Protein AF-A0A098S5U4-F1 (afdb_monomer_lite)

pLDDT: mean 87.29, std 9.91, range [50.56, 97.56]

Structure (mmCIF, N/CA/C/O backbone):
data_AF-A0A098S5U4-F1
#
_entry.id   AF-A0A098S5U4-F1
#
loop_
_atom_site.group_PDB
_atom_site.id
_atom_site.type_symbol
_atom_site.label_atom_id
_atom_site.label_alt_id
_atom_site.label_comp_id
_atom_site.label_asym_id
_atom_site.label_entity_id
_atom_site.label_seq_id
_atom_site.pdbx_PDB_ins_code
_atom_site.Cartn_x
_atom_site.Cartn_y
_atom_site.Cartn_z
_atom_site.occupancy
_atom_site.B_iso_or_equiv
_atom_site.auth_seq_id
_atom_site.auth_comp_id
_atom_site.auth_asym_id
_atom_site.auth_atom_id
_atom_site.pdbx_PDB_model_num
ATOM 1 N N . MET A 1 1 ? -24.865 22.137 12.974 1.00 50.56 1 MET A N 1
ATOM 2 C CA . MET A 1 1 ? -23.504 22.135 13.547 1.00 50.56 1 MET A CA 1
ATOM 3 C C . MET A 1 1 ? -22.944 20.738 13.355 1.00 50.56 1 MET A C 1
ATOM 5 O O . MET A 1 1 ? -23.616 19.794 13.748 1.00 50.56 1 MET A O 1
ATOM 9 N N . LEU A 1 2 ? -21.815 20.603 12.657 1.00 65.31 2 LEU A N 1
ATOM 10 C CA . LEU A 1 2 ? -21.087 19.335 12.560 1.00 65.31 2 LEU A CA 1
ATOM 11 C C . LEU A 1 2 ? -20.368 19.104 13.891 1.00 65.31 2 LEU A C 1
ATOM 13 O O . LEU A 1 2 ? -19.759 20.036 14.412 1.00 65.31 2 LEU A O 1
ATOM 17 N N . MET A 1 3 ? -20.485 17.896 14.437 1.00 77.19 3 MET A N 1
ATOM 18 C CA . MET A 1 3 ? -19.779 17.484 15.651 1.00 77.19 3 MET A CA 1
ATOM 19 C C . MET A 1 3 ? -18.269 17.572 15.404 1.00 77.19 3 MET A C 1
ATOM 21 O O . MET A 1 3 ? -17.791 17.163 14.343 1.00 77.19 3 MET A O 1
ATOM 25 N N . SER A 1 4 ? -17.523 18.118 16.358 1.00 88.75 4 SER A N 1
ATOM 26 C CA . SER A 1 4 ? -16.065 18.157 16.285 1.00 88.75 4 SER A CA 1
ATOM 27 C C . SER A 1 4 ? -15.468 16.757 16.459 1.00 88.75 4 SER A C 1
ATOM 29 O O . SER A 1 4 ? -16.077 15.854 17.035 1.00 88.75 4 SER A O 1
ATOM 31 N N . THR A 1 5 ? -14.234 16.570 15.992 1.00 87.19 5 THR A N 1
ATOM 32 C CA . THR A 1 5 ? -13.513 15.294 16.119 1.00 87.19 5 THR A CA 1
ATOM 33 C C . THR A 1 5 ? -13.313 14.873 17.579 1.00 87.19 5 THR A C 1
ATOM 35 O O . THR A 1 5 ? -13.269 13.680 17.868 1.00 87.19 5 THR A O 1
ATOM 38 N N . VAL A 1 6 ? -13.208 15.837 18.502 1.00 88.25 6 VAL A N 1
ATOM 39 C CA . VAL A 1 6 ? -13.076 15.576 19.946 1.00 88.25 6 VAL A CA 1
ATOM 40 C C . VAL A 1 6 ? -14.378 15.000 20.496 1.00 88.25 6 VAL A C 1
ATOM 42 O O . VAL A 1 6 ? -14.377 13.902 21.038 1.00 88.25 6 VAL A O 1
ATOM 45 N N . GLU A 1 7 ? -15.501 15.671 20.239 1.00 88.81 7 GLU A N 1
ATOM 46 C CA . GLU A 1 7 ? -16.827 15.213 20.678 1.00 88.81 7 GLU A CA 1
ATOM 47 C C . GLU A 1 7 ? -17.193 13.842 20.090 1.00 88.81 7 GLU A C 1
ATOM 49 O O . GLU A 1 7 ? -17.870 13.036 20.728 1.00 88.81 7 GLU A O 1
ATOM 54 N N . MET A 1 8 ? -16.735 13.556 18.868 1.00 87.25 8 MET A N 1
ATOM 55 C CA . MET A 1 8 ? -16.932 12.256 18.236 1.00 87.25 8 MET A CA 1
ATOM 56 C C . MET A 1 8 ? -16.147 11.146 18.948 1.00 87.25 8 MET A C 1
ATOM 58 O O . MET A 1 8 ? -16.697 10.068 19.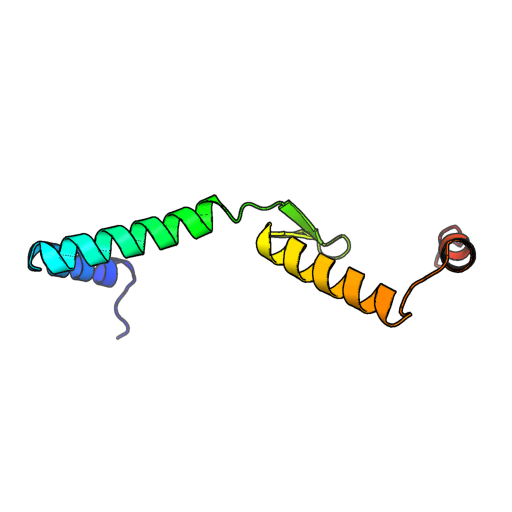163 1.00 87.25 8 MET A O 1
ATOM 62 N N . ARG A 1 9 ? -14.893 11.402 19.346 1.00 88.50 9 ARG A N 1
ATOM 63 C CA . ARG A 1 9 ? -14.079 10.437 20.107 1.00 88.50 9 ARG A CA 1
ATOM 64 C C . ARG A 1 9 ? -14.676 10.156 21.478 1.00 88.50 9 ARG A C 1
ATOM 66 O O . ARG A 1 9 ? -14.823 8.990 21.831 1.00 88.50 9 ARG A O 1
ATOM 73 N N . ASP A 1 10 ? -15.072 11.199 22.200 1.00 91.19 10 ASP A N 1
ATOM 74 C CA . ASP A 1 10 ? -15.667 11.058 23.533 1.00 91.19 10 ASP A CA 1
ATOM 75 C C . ASP A 1 10 ? -16.934 10.197 23.485 1.00 91.19 10 ASP A C 1
ATOM 77 O O . ASP A 1 10 ? -17.125 9.296 24.302 1.00 91.19 10 ASP A O 1
ATOM 81 N N . LYS A 1 11 ? -17.772 10.416 22.467 1.00 89.06 11 LYS A N 1
ATOM 82 C CA . LYS A 1 11 ? -18.991 9.633 22.270 1.00 89.06 11 LYS A CA 1
ATOM 83 C C . LYS A 1 11 ? -18.709 8.174 21.908 1.00 89.06 11 LYS A C 1
ATOM 85 O O . LYS A 1 11 ? -19.404 7.290 22.395 1.00 89.06 11 LYS A O 1
ATOM 90 N N . VAL A 1 12 ? -17.703 7.907 21.074 1.00 88.69 12 VAL A N 1
ATOM 91 C CA . VAL A 1 12 ? -17.296 6.530 20.743 1.00 88.69 12 VAL A CA 1
ATOM 92 C C . VAL A 1 12 ? -16.773 5.802 21.982 1.00 88.69 12 VAL A C 1
ATOM 94 O O . VAL A 1 12 ? -17.145 4.651 22.188 1.00 88.69 12 VAL A O 1
ATOM 97 N N . HIS A 1 13 ? -15.980 6.463 22.831 1.00 89.00 13 HIS A N 1
ATOM 98 C CA . HIS A 1 13 ? -15.515 5.873 24.090 1.00 89.00 13 HIS A CA 1
ATOM 99 C C . HIS A 1 13 ? -16.679 5.483 25.007 1.00 89.00 13 HIS A C 1
ATOM 101 O O . HIS A 1 13 ? -16.726 4.345 25.458 1.00 89.00 13 HIS A O 1
ATOM 107 N N . GLN A 1 14 ? -17.666 6.367 25.184 1.00 91.25 14 GLN A N 1
ATOM 108 C CA . GLN A 1 14 ? -18.868 6.049 25.967 1.00 91.25 14 GLN A CA 1
ATOM 109 C C . GLN A 1 14 ? -19.644 4.859 25.396 1.00 91.25 14 GLN A C 1
ATOM 111 O O . GLN A 1 14 ? -20.078 3.990 26.141 1.00 91.25 14 GLN A O 1
ATOM 116 N N . MET A 1 15 ? -19.800 4.794 24.070 1.00 89.62 15 MET A N 1
ATOM 117 C CA . MET A 1 15 ? -20.483 3.668 23.432 1.00 89.62 15 MET A CA 1
ATOM 118 C C . MET A 1 15 ? -19.743 2.348 23.670 1.00 89.62 15 MET A C 1
ATOM 120 O O . MET A 1 15 ? -20.392 1.332 23.884 1.00 89.62 15 MET A O 1
ATOM 124 N N . ILE A 1 16 ? -18.407 2.354 23.649 1.00 90.62 16 ILE A N 1
ATOM 125 C CA . ILE A 1 16 ? -17.585 1.163 23.906 1.00 90.62 16 ILE A CA 1
ATOM 126 C C . ILE A 1 16 ? -17.735 0.675 25.354 1.00 90.62 16 ILE A C 1
ATOM 128 O O . ILE A 1 16 ? -17.741 -0.531 25.583 1.00 90.62 16 ILE A O 1
ATOM 132 N N . ASP A 1 17 ? -17.906 1.580 26.317 1.00 90.31 17 ASP A N 1
ATOM 133 C CA . ASP A 1 17 ? -18.087 1.207 27.726 1.00 90.31 17 ASP A CA 1
ATOM 134 C C . ASP A 1 17 ? -19.435 0.505 27.994 1.00 90.31 17 ASP A C 1
ATOM 136 O O . ASP A 1 17 ? -19.587 -0.190 28.999 1.00 90.31 17 ASP A O 1
ATOM 140 N N . GLU A 1 18 ? -20.417 0.675 27.102 1.00 92.0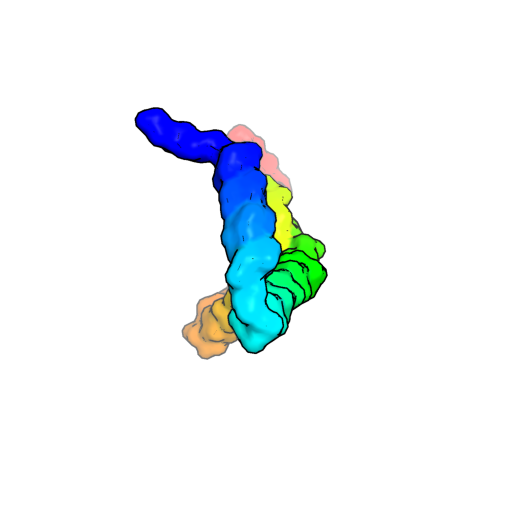0 18 GLU A N 1
ATOM 141 C CA . GLU A 1 18 ? -21.780 0.149 27.253 1.00 92.00 18 GLU A CA 1
ATOM 142 C C . GLU A 1 18 ? -22.056 -1.132 26.440 1.00 92.00 18 GLU A C 1
ATOM 144 O O . GLU A 1 18 ? -23.096 -1.766 26.644 1.00 92.00 18 GLU A O 1
ATOM 149 N N . VAL A 1 19 ? -21.171 -1.531 25.515 1.00 92.06 19 VAL A N 1
ATOM 150 C CA . VAL A 1 19 ? -21.381 -2.744 24.700 1.00 92.06 19 VAL A CA 1
ATOM 151 C C . VAL A 1 19 ? -21.080 -4.028 25.474 1.00 92.06 19 VAL A C 1
ATOM 153 O O . VAL A 1 19 ? -20.276 -4.059 26.401 1.00 92.06 19 VAL A O 1
ATOM 156 N N . ASP A 1 20 ? -21.713 -5.128 25.064 1.00 94.31 20 ASP A N 1
ATOM 157 C CA . ASP A 1 20 ? -21.393 -6.447 25.604 1.00 94.31 20 ASP A CA 1
ATOM 158 C C . ASP A 1 20 ? -20.005 -6.946 25.158 1.00 94.31 20 ASP A C 1
ATOM 160 O O . ASP A 1 20 ? -19.442 -6.502 24.154 1.00 94.31 20 ASP A O 1
ATOM 164 N N . ASN A 1 21 ? -19.471 -7.926 25.893 1.00 92.19 21 ASN A N 1
ATOM 165 C CA . ASN A 1 21 ? -18.138 -8.479 25.641 1.00 92.19 21 ASN A CA 1
ATOM 166 C C . ASN A 1 21 ? -17.978 -9.081 24.236 1.00 92.19 21 ASN A C 1
ATOM 168 O O . ASN A 1 21 ? -16.893 -9.004 23.671 1.00 92.19 21 ASN A O 1
ATOM 172 N N . THR A 1 22 ? -19.036 -9.658 23.656 1.00 93.06 22 THR A N 1
ATOM 173 C CA . THR A 1 22 ? -18.956 -10.290 22.326 1.00 93.06 22 THR A CA 1
ATOM 174 C C . THR A 1 22 ? -18.747 -9.226 21.256 1.00 93.06 22 THR A C 1
ATOM 176 O O . THR A 1 22 ? -17.907 -9.369 20.367 1.00 93.06 22 THR A O 1
ATOM 179 N N . LEU A 1 23 ? -19.495 -8.126 21.349 1.00 89.12 23 LEU A N 1
ATOM 180 C CA . LEU A 1 23 ? -19.333 -6.996 20.445 1.00 89.12 23 LEU A CA 1
ATOM 181 C C . LEU A 1 23 ? -18.004 -6.265 20.688 1.00 89.12 23 LEU A C 1
ATOM 183 O O . LEU A 1 23 ? -17.347 -5.870 19.725 1.00 89.12 23 LEU A O 1
ATOM 187 N N . LEU A 1 24 ? -17.576 -6.133 21.946 1.00 93.12 24 LEU A N 1
ATOM 188 C CA . LEU A 1 24 ? -16.286 -5.537 22.293 1.00 93.12 24 LEU A CA 1
ATOM 189 C C . LEU A 1 24 ? -15.111 -6.310 21.673 1.00 93.12 24 LEU A C 1
ATOM 191 O O . LEU A 1 24 ? -14.226 -5.699 21.075 1.00 93.12 24 LEU A O 1
ATOM 195 N N . GLU A 1 25 ? -15.126 -7.642 21.750 1.00 93.31 25 GLU A N 1
ATOM 196 C CA . GLU A 1 25 ? -14.120 -8.507 21.120 1.00 93.31 25 GLU A CA 1
ATOM 197 C C . GLU A 1 25 ? -14.083 -8.328 19.595 1.00 93.31 25 GLU A C 1
ATOM 199 O O . GLU A 1 25 ? -13.006 -8.223 19.003 1.00 93.31 25 GLU A O 1
ATOM 204 N N . ALA A 1 26 ? -15.249 -8.221 18.950 1.00 91.12 26 ALA A N 1
ATOM 205 C CA . ALA A 1 26 ? -15.331 -7.979 17.511 1.00 91.12 26 ALA A CA 1
ATOM 206 C C . ALA A 1 26 ? -14.769 -6.600 17.117 1.00 91.12 26 ALA A C 1
ATOM 208 O O . ALA A 1 26 ? -14.020 -6.493 16.141 1.00 91.12 26 ALA A O 1
ATOM 209 N N . ILE A 1 27 ? -15.088 -5.551 17.885 1.00 91.12 27 ILE A N 1
ATOM 210 C CA . ILE A 1 27 ? -14.542 -4.200 17.687 1.00 91.12 27 ILE A CA 1
ATOM 211 C C . ILE A 1 27 ? -13.020 -4.217 17.861 1.00 91.12 27 ILE A C 1
ATOM 213 O O . ILE A 1 27 ? -12.310 -3.665 17.021 1.00 91.12 27 ILE A O 1
ATOM 217 N N . HIS A 1 28 ? -12.513 -4.886 18.899 1.00 90.81 28 HIS A N 1
ATOM 218 C CA . HIS A 1 28 ? -11.080 -5.008 19.160 1.00 90.81 28 HIS A CA 1
ATOM 219 C C . HIS A 1 28 ? -10.343 -5.679 17.994 1.00 90.81 28 HIS A C 1
ATOM 221 O O . HIS A 1 28 ? -9.396 -5.108 17.460 1.00 90.81 28 HIS A O 1
ATOM 227 N N . ALA A 1 29 ? -10.820 -6.838 17.529 1.00 90.81 29 ALA A N 1
ATOM 228 C CA . ALA A 1 29 ? -10.214 -7.549 16.402 1.00 90.81 29 ALA A CA 1
ATOM 229 C C . ALA A 1 29 ? -10.237 -6.722 15.101 1.00 90.81 29 ALA A C 1
ATOM 231 O O . ALA A 1 29 ? -9.284 -6.745 14.315 1.00 90.81 29 ALA A O 1
ATOM 232 N N . MET A 1 30 ? -11.315 -5.967 14.870 1.00 88.44 30 MET A N 1
ATOM 233 C CA . MET A 1 30 ? -11.429 -5.078 13.714 1.00 88.44 30 MET A CA 1
ATOM 234 C C . MET A 1 30 ? -10.428 -3.916 13.790 1.00 88.44 30 MET A C 1
ATOM 236 O O . MET A 1 30 ? -9.779 -3.608 12.789 1.00 88.44 30 MET A O 1
ATOM 240 N N . LEU A 1 31 ? -10.277 -3.298 14.966 1.00 87.94 31 LEU A N 1
ATOM 241 C CA . LEU A 1 31 ? -9.320 -2.214 15.196 1.00 87.94 31 LEU A CA 1
ATOM 242 C C . LEU A 1 31 ? -7.872 -2.702 15.099 1.00 87.94 31 LEU A C 1
ATOM 244 O O . LEU A 1 31 ? -7.084 -2.060 14.410 1.00 87.94 31 LEU A O 1
ATOM 248 N N . GLU A 1 32 ? -7.538 -3.856 15.683 1.00 85.00 32 GLU A N 1
ATOM 249 C CA . GLU A 1 32 ? -6.220 -4.481 15.511 1.00 85.00 32 GLU A CA 1
ATOM 250 C C . GLU A 1 32 ? -5.927 -4.747 14.036 1.00 85.00 32 GLU A C 1
ATOM 252 O O . GLU A 1 32 ? -4.859 -4.399 13.548 1.00 85.00 32 GLU A O 1
ATOM 257 N N . THR A 1 33 ? -6.882 -5.313 13.292 1.00 80.94 33 THR A N 1
ATOM 258 C CA . THR A 1 33 ? -6.709 -5.581 11.856 1.00 80.94 33 THR A CA 1
ATOM 259 C C . THR A 1 33 ? -6.467 -4.294 11.069 1.00 80.94 33 THR A C 1
ATOM 261 O O . THR A 1 33 ? -5.632 -4.265 10.165 1.00 80.94 33 THR A O 1
ATOM 264 N N . TYR A 1 34 ? -7.192 -3.224 11.397 1.00 75.88 34 TYR A N 1
ATOM 265 C CA . TYR A 1 34 ? -7.008 -1.916 10.776 1.00 75.88 34 TYR A CA 1
ATOM 266 C C . TYR A 1 34 ? -5.624 -1.329 11.084 1.00 75.88 34 TYR A C 1
ATOM 268 O O . TYR A 1 34 ? -4.953 -0.832 10.182 1.00 75.88 34 TYR A O 1
ATOM 276 N N . GLN A 1 35 ? -5.180 -1.436 12.335 1.00 75.81 35 GLN A N 1
ATOM 277 C CA . GLN A 1 35 ? -3.884 -0.939 12.787 1.00 75.81 35 GLN A CA 1
ATOM 278 C C . GLN A 1 35 ? -2.731 -1.725 12.151 1.00 75.81 35 GLN A C 1
ATOM 280 O O . GLN A 1 35 ? -1.815 -1.124 11.601 1.00 75.81 35 GLN A O 1
ATOM 285 N N . LYS A 1 36 ? -2.842 -3.056 12.090 1.00 71.88 36 LYS A N 1
ATOM 286 C CA . LYS A 1 36 ? -1.870 -3.936 11.428 1.00 71.88 36 LYS A CA 1
ATOM 287 C C . LYS A 1 36 ? -1.723 -3.631 9.941 1.00 71.88 36 LYS A C 1
ATOM 289 O O . LYS A 1 36 ? -0.613 -3.573 9.441 1.00 71.88 36 LYS A O 1
ATOM 294 N N . ARG A 1 37 ? -2.830 -3.357 9.240 1.00 66.12 37 ARG A N 1
ATOM 295 C CA . ARG A 1 37 ? -2.786 -2.919 7.832 1.00 66.12 37 ARG A CA 1
ATOM 296 C C . ARG A 1 37 ? -2.052 -1.592 7.648 1.00 66.12 37 ARG A C 1
ATOM 298 O O . ARG A 1 37 ? -1.440 -1.406 6.608 1.00 66.12 37 ARG A O 1
ATOM 305 N N . GLN A 1 38 ? -2.125 -0.679 8.616 1.00 64.69 38 GLN A N 1
ATOM 306 C CA . GLN A 1 38 ? -1.357 0.569 8.564 1.00 64.69 38 GLN A CA 1
ATOM 307 C C . GLN A 1 38 ? 0.120 0.363 8.912 1.00 64.69 38 GLN A C 1
ATOM 309 O O . GLN A 1 38 ? 0.972 1.021 8.326 1.00 64.69 38 GLN A O 1
ATOM 314 N N . GLU A 1 39 ? 0.426 -0.530 9.854 1.00 66.38 39 GLU A N 1
ATOM 315 C CA . GLU A 1 39 ? 1.804 -0.875 10.222 1.00 66.38 39 GLU A CA 1
ATOM 316 C C . GLU A 1 39 ? 2.523 -1.650 9.106 1.00 66.38 39 GLU A C 1
ATOM 318 O O . GLU A 1 39 ? 3.692 -1.380 8.830 1.00 66.38 39 GLU A O 1
ATOM 323 N N . ASP A 1 40 ? 1.816 -2.552 8.423 1.00 64.88 4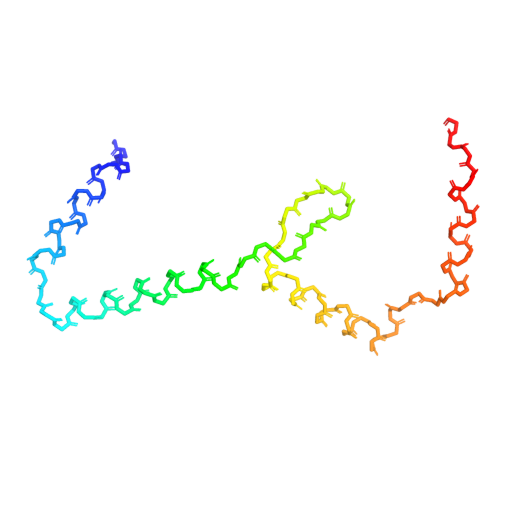0 ASP A N 1
ATOM 324 C CA . ASP A 1 40 ? 2.348 -3.368 7.326 1.00 64.88 40 ASP A CA 1
ATOM 325 C C . ASP A 1 40 ? 2.463 -2.595 5.996 1.00 64.88 40 ASP A C 1
ATOM 327 O O . ASP A 1 40 ? 3.187 -3.028 5.099 1.00 64.88 40 ASP A O 1
ATOM 331 N N . ASP A 1 41 ? 1.804 -1.436 5.854 1.00 74.88 41 ASP A N 1
ATOM 332 C CA . ASP A 1 41 ? 1.822 -0.618 4.630 1.00 74.88 41 ASP A CA 1
ATOM 333 C C . ASP A 1 41 ? 2.747 0.605 4.747 1.00 74.88 41 ASP A C 1
ATOM 335 O O . ASP A 1 41 ? 2.401 1.747 4.435 1.00 74.88 41 ASP A O 1
ATOM 339 N N . SER A 1 42 ? 3.959 0.354 5.241 1.00 81.19 42 SER A N 1
ATOM 340 C CA . SER A 1 42 ? 5.022 1.356 5.354 1.00 81.19 42 SER A CA 1
ATOM 341 C C . SER A 1 42 ? 5.398 1.974 3.998 1.00 81.19 42 SER A C 1
ATOM 343 O O . SER A 1 42 ? 5.257 1.343 2.948 1.00 81.19 42 SER A O 1
ATOM 345 N N . VAL A 1 43 ? 5.938 3.200 4.018 1.00 88.44 43 VAL A N 1
ATOM 346 C CA . VAL A 1 43 ? 6.514 3.834 2.819 1.00 88.44 43 VAL A CA 1
ATOM 347 C C . VAL A 1 43 ? 7.654 2.966 2.284 1.00 88.44 43 VAL A C 1
ATOM 349 O O . VAL A 1 43 ? 8.679 2.806 2.944 1.00 88.44 43 VAL A O 1
ATOM 352 N N . ALA A 1 44 ? 7.480 2.438 1.076 1.00 89.56 44 ALA A N 1
ATOM 353 C CA . ALA A 1 44 ? 8.429 1.536 0.430 1.00 89.56 44 ALA A CA 1
ATOM 354 C C . ALA A 1 44 ? 9.194 2.203 -0.721 1.00 89.56 44 ALA A C 1
ATOM 356 O O . ALA A 1 44 ? 10.285 1.761 -1.080 1.00 89.56 44 ALA A O 1
ATOM 357 N N . SER A 1 45 ? 8.642 3.265 -1.317 1.00 91.25 45 SER A N 1
ATOM 358 C CA . SER A 1 45 ? 9.301 4.011 -2.393 1.00 91.25 45 SER A CA 1
ATOM 359 C C . SER A 1 45 ? 8.816 5.458 -2.479 1.00 91.25 45 SER A C 1
ATOM 361 O O . SER A 1 45 ? 7.949 5.886 -1.719 1.00 91.25 45 SER A O 1
ATOM 363 N N . TYR A 1 46 ? 9.390 6.214 -3.413 1.00 92.38 46 TYR A N 1
ATOM 364 C CA . TYR A 1 46 ? 8.959 7.564 -3.758 1.00 92.38 46 TYR A CA 1
ATOM 365 C C . TYR A 1 46 ? 8.747 7.660 -5.267 1.00 92.38 46 TYR A C 1
ATOM 367 O O . TYR A 1 46 ? 9.471 7.040 -6.048 1.00 92.38 46 TYR A O 1
ATOM 375 N N . ASP A 1 47 ? 7.768 8.459 -5.675 1.00 92.38 47 ASP A N 1
ATOM 376 C CA . ASP A 1 47 ? 7.615 8.868 -7.066 1.00 92.38 47 ASP A CA 1
ATOM 377 C C . ASP A 1 47 ? 8.844 9.671 -7.527 1.00 92.38 47 ASP A C 1
ATOM 379 O O . ASP A 1 47 ? 9.252 10.628 -6.871 1.00 92.38 47 ASP A O 1
ATOM 383 N N . VAL A 1 48 ? 9.443 9.282 -8.655 1.00 87.25 48 VAL A N 1
ATOM 384 C CA . VAL A 1 48 ? 10.691 9.884 -9.161 1.00 87.25 48 VAL A CA 1
ATOM 385 C C . VAL A 1 48 ? 10.486 11.321 -9.667 1.00 87.25 48 VAL A C 1
ATOM 387 O O . VAL A 1 48 ? 11.434 12.103 -9.682 1.00 87.25 48 VAL A O 1
ATOM 390 N N . VAL A 1 49 ? 9.264 11.689 -10.063 1.00 88.94 49 VAL A N 1
ATOM 391 C CA . VAL A 1 49 ? 8.920 13.008 -10.613 1.00 88.94 49 VAL A CA 1
ATOM 392 C C . VAL A 1 49 ? 8.400 13.943 -9.524 1.00 88.94 49 VAL A C 1
ATOM 394 O O . VAL A 1 49 ? 8.828 15.093 -9.442 1.00 88.94 49 VAL A O 1
ATOM 397 N N . THR A 1 50 ? 7.472 13.476 -8.689 1.00 91.81 50 THR A N 1
ATOM 398 C CA . THR A 1 50 ? 6.785 14.305 -7.689 1.00 91.81 50 THR A CA 1
ATOM 399 C C . THR A 1 50 ? 7.399 14.205 -6.296 1.00 91.81 50 THR A C 1
ATOM 401 O O . THR A 1 50 ? 7.126 15.058 -5.452 1.00 91.81 50 THR A O 1
ATOM 404 N N . GLY A 1 51 ? 8.207 13.174 -6.022 1.00 89.94 51 GLY A N 1
ATOM 405 C CA . GLY A 1 51 ? 8.757 12.901 -4.693 1.00 89.94 51 GLY A CA 1
ATOM 406 C C . GLY A 1 51 ? 7.711 12.438 -3.673 1.00 89.94 51 GLY A C 1
ATOM 407 O O . GLY A 1 51 ? 7.987 12.428 -2.475 1.00 89.94 51 GLY A O 1
ATOM 408 N N . THR A 1 52 ? 6.499 12.088 -4.113 1.00 92.69 52 THR A N 1
ATOM 409 C CA . THR A 1 52 ? 5.426 11.628 -3.222 1.00 92.69 52 THR A CA 1
ATOM 410 C C . THR A 1 52 ? 5.762 10.234 -2.675 1.00 92.69 52 THR A C 1
ATOM 412 O O . THR A 1 52 ? 6.133 9.366 -3.469 1.00 92.69 52 THR A O 1
ATOM 415 N N . PRO A 1 53 ? 5.663 9.993 -1.350 1.00 90.50 53 PRO A N 1
ATOM 416 C CA . PRO A 1 53 ? 5.872 8.663 -0.785 1.00 90.50 53 PRO A CA 1
ATOM 417 C C . PRO A 1 53 ? 4.801 7.697 -1.291 1.00 90.50 53 PRO A C 1
ATOM 419 O O . PRO A 1 53 ? 3.638 8.078 -1.408 1.00 90.50 53 PRO A O 1
ATOM 422 N N . ARG A 1 54 ? 5.204 6.456 -1.554 1.00 92.62 54 ARG A N 1
ATOM 423 C CA . ARG A 1 54 ? 4.318 5.351 -1.920 1.00 92.62 54 ARG A CA 1
ATOM 424 C C . ARG A 1 54 ? 4.453 4.229 -0.910 1.00 92.62 54 ARG A C 1
ATOM 426 O O . ARG A 1 54 ? 5.572 3.895 -0.498 1.00 92.62 54 ARG A O 1
ATOM 433 N N . SER A 1 55 ? 3.330 3.649 -0.532 1.00 91.88 55 SER A N 1
ATOM 434 C CA . SER A 1 55 ? 3.298 2.513 0.377 1.00 91.88 55 SER A CA 1
ATOM 435 C C . SER A 1 55 ? 3.750 1.216 -0.306 1.00 91.88 55 SER A C 1
ATOM 437 O O . SER A 1 55 ? 3.967 1.165 -1.524 1.00 91.88 55 SER A O 1
ATOM 439 N N . ALA A 1 56 ? 3.961 0.162 0.483 1.00 87.00 56 ALA A N 1
ATOM 440 C CA . ALA A 1 56 ? 4.354 -1.146 -0.032 1.00 87.00 56 ALA A CA 1
ATOM 441 C C . ALA A 1 56 ? 3.271 -1.736 -0.946 1.00 87.00 56 ALA A C 1
ATOM 443 O O . ALA A 1 56 ? 3.589 -2.243 -2.021 1.00 87.00 56 ALA A O 1
ATOM 444 N N . SER A 1 57 ? 2.001 -1.612 -0.560 1.00 87.88 57 SER A N 1
ATOM 445 C CA . SER A 1 57 ? 0.865 -2.098 -1.343 1.00 87.88 57 SER A CA 1
ATOM 446 C C . SER A 1 57 ? 0.696 -1.340 -2.661 1.00 87.88 57 SER A C 1
ATOM 448 O O . SER A 1 57 ? 0.495 -1.964 -3.705 1.00 87.88 57 SER A O 1
ATOM 450 N N . GLU A 1 58 ? 0.859 -0.013 -2.643 1.00 90.94 58 GLU A N 1
ATOM 451 C CA . GLU A 1 58 ? 0.847 0.818 -3.851 1.00 90.94 58 GLU A CA 1
ATOM 452 C C . GLU A 1 58 ? 1.971 0.415 -4.811 1.00 90.94 58 GLU A C 1
ATOM 454 O O . GLU A 1 58 ? 1.741 0.263 -6.011 1.00 90.94 58 GLU A O 1
ATOM 459 N N . LEU A 1 59 ? 3.183 0.194 -4.290 1.00 91.81 59 LEU A N 1
ATOM 460 C CA . LEU A 1 59 ? 4.314 -0.248 -5.103 1.00 91.81 59 LEU A CA 1
ATOM 461 C C . LEU A 1 59 ? 4.078 -1.639 -5.709 1.00 91.81 59 LEU A C 1
ATOM 463 O O . LEU A 1 59 ? 4.377 -1.836 -6.884 1.00 91.81 59 LEU A O 1
ATOM 467 N N . THR A 1 60 ? 3.532 -2.590 -4.946 1.00 91.69 60 THR A N 1
ATOM 468 C CA . THR A 1 60 ? 3.203 -3.928 -5.461 1.00 91.69 60 THR A CA 1
ATOM 469 C C . THR A 1 60 ? 2.210 -3.851 -6.617 1.00 91.69 60 THR A C 1
ATOM 471 O O . THR A 1 60 ? 2.473 -4.434 -7.665 1.00 91.69 60 THR A O 1
ATOM 474 N N . ALA A 1 61 ? 1.126 -3.085 -6.470 1.00 93.00 61 ALA A N 1
ATOM 475 C CA . ALA A 1 61 ? 0.124 -2.933 -7.524 1.00 93.00 61 ALA A CA 1
ATOM 476 C C . ALA A 1 61 ? 0.709 -2.312 -8.805 1.00 93.00 61 ALA A C 1
ATOM 478 O O . ALA A 1 61 ? 0.395 -2.758 -9.907 1.00 93.00 61 ALA A O 1
ATOM 479 N N . ILE A 1 62 ? 1.597 -1.318 -8.668 1.00 93.44 62 ILE A N 1
ATOM 480 C CA . ILE A 1 62 ? 2.311 -0.727 -9.809 1.00 93.44 62 ILE A CA 1
ATOM 481 C C . ILE A 1 62 ? 3.152 -1.795 -10.515 1.00 93.44 62 ILE A C 1
ATOM 483 O O . ILE A 1 62 ? 3.042 -1.961 -11.724 1.00 93.44 62 ILE A O 1
ATOM 487 N N . LEU A 1 63 ? 3.972 -2.543 -9.772 1.00 93.94 63 LEU A N 1
ATOM 488 C CA . LEU A 1 63 ? 4.865 -3.545 -10.358 1.00 93.94 63 LEU A CA 1
ATOM 489 C C . LEU A 1 63 ? 4.106 -4.690 -11.041 1.00 93.94 63 LEU A C 1
ATOM 491 O O . LEU A 1 63 ? 4.566 -5.198 -12.061 1.00 93.94 63 LEU A O 1
ATOM 495 N N . GLU A 1 64 ? 2.953 -5.092 -10.507 1.00 96.56 64 GLU A N 1
ATOM 496 C CA . GLU A 1 64 ? 2.088 -6.088 -11.146 1.00 96.56 64 GLU A CA 1
ATOM 497 C C . GLU A 1 64 ? 1.565 -5.606 -12.507 1.00 96.56 64 GLU A C 1
ATOM 499 O O . GLU A 1 64 ? 1.608 -6.368 -13.478 1.00 96.56 64 GLU A O 1
ATOM 504 N N . GLU A 1 65 ? 1.139 -4.343 -12.611 1.00 96.44 65 GLU A N 1
ATOM 505 C CA . GLU A 1 65 ? 0.707 -3.769 -13.890 1.00 96.44 65 GLU A CA 1
ATOM 506 C C . GLU A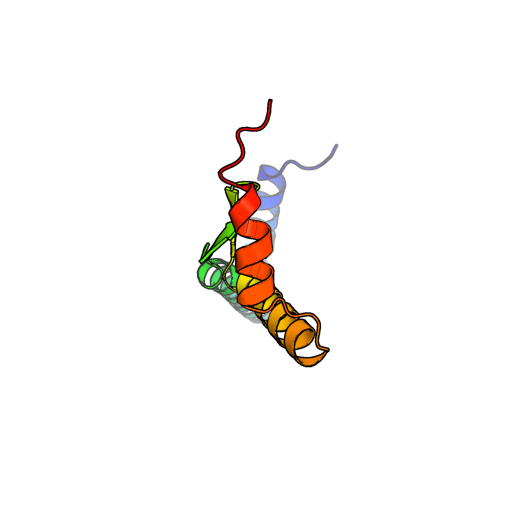 1 65 ? 1.874 -3.619 -14.874 1.00 96.44 65 GLU A C 1
ATOM 508 O O . GLU A 1 65 ? 1.721 -3.956 -16.046 1.00 96.44 65 GLU A O 1
ATOM 513 N N . GLU A 1 66 ? 3.059 -3.203 -14.417 1.00 94.69 66 GLU A N 1
ATOM 514 C CA . GLU A 1 66 ? 4.260 -3.118 -15.264 1.00 94.69 66 GLU A CA 1
ATOM 515 C C . GLU A 1 66 ? 4.643 -4.494 -15.838 1.00 94.69 66 GLU A C 1
ATOM 517 O O . GLU A 1 66 ? 4.949 -4.628 -17.024 1.00 94.69 66 GLU A O 1
ATOM 522 N N . VAL A 1 67 ? 4.563 -5.558 -15.029 1.00 96.88 67 VAL A N 1
ATOM 523 C CA . VAL A 1 67 ? 4.771 -6.933 -15.512 1.00 96.88 67 VAL A CA 1
ATOM 524 C C . VAL A 1 67 ? 3.714 -7.311 -16.551 1.00 96.88 67 VAL A C 1
ATOM 526 O O . VAL A 1 67 ? 4.052 -7.898 -17.584 1.00 96.88 67 VAL A O 1
ATOM 529 N N . ALA A 1 68 ? 2.445 -6.968 -16.320 1.00 97.31 68 ALA A N 1
ATOM 530 C CA . ALA A 1 68 ? 1.377 -7.226 -17.279 1.00 97.31 68 ALA A CA 1
ATOM 531 C C . ALA A 1 68 ? 1.593 -6.466 -18.600 1.00 97.31 68 ALA A C 1
ATOM 533 O O . ALA A 1 68 ? 1.427 -7.057 -19.667 1.00 97.31 68 ALA A O 1
ATOM 534 N N . ALA A 1 69 ? 2.019 -5.203 -18.548 1.00 96.81 69 ALA A N 1
ATOM 535 C CA . ALA A 1 69 ? 2.351 -4.384 -19.712 1.00 96.8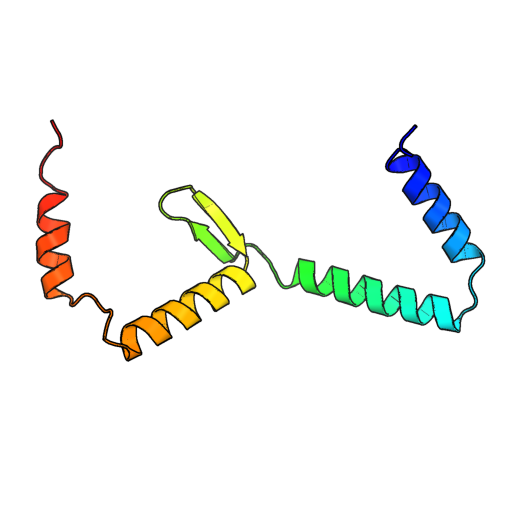1 69 ALA A CA 1
ATOM 536 C C . ALA A 1 69 ? 3.484 -5.011 -20.539 1.00 96.81 69 ALA A C 1
ATOM 538 O O . ALA A 1 69 ? 3.335 -5.224 -21.746 1.00 96.81 69 ALA A O 1
ATOM 539 N N . VAL A 1 70 ? 4.566 -5.446 -19.885 1.00 95.75 70 VAL A N 1
ATOM 540 C CA . VAL A 1 70 ? 5.666 -6.161 -20.552 1.00 95.75 70 VAL A CA 1
ATOM 541 C C . VAL A 1 70 ? 5.161 -7.427 -21.255 1.00 95.75 70 VAL A C 1
ATOM 543 O O . VAL A 1 70 ? 5.528 -7.678 -22.404 1.00 95.75 70 VAL A O 1
ATOM 546 N N . LEU A 1 71 ? 4.274 -8.201 -20.618 1.00 95.31 71 LEU A N 1
ATOM 547 C CA . LEU A 1 71 ? 3.669 -9.396 -21.225 1.00 95.31 71 LEU A CA 1
ATOM 548 C C . LEU A 1 71 ? 2.749 -9.071 -22.414 1.00 95.31 71 LEU A C 1
ATOM 550 O O . LEU A 1 71 ? 2.640 -9.885 -23.333 1.00 95.31 71 LEU A O 1
ATOM 554 N N . ARG A 1 72 ? 2.119 -7.889 -22.432 1.00 97.56 72 ARG A N 1
ATOM 555 C CA . ARG A 1 72 ? 1.358 -7.368 -23.584 1.00 97.56 72 ARG A CA 1
ATOM 556 C C . ARG A 1 72 ? 2.254 -6.835 -24.709 1.00 97.56 72 ARG A C 1
ATOM 558 O O . ARG A 1 72 ? 1.746 -6.504 -25.778 1.00 97.56 72 ARG A O 1
ATOM 565 N N . GLY A 1 73 ? 3.571 -6.791 -24.505 1.00 95.69 73 GLY A N 1
ATOM 566 C CA . GLY A 1 73 ? 4.536 -6.244 -25.460 1.00 95.69 73 GLY A CA 1
ATOM 567 C C . GLY A 1 73 ? 4.764 -4.736 -25.320 1.00 95.69 73 GLY A C 1
ATOM 568 O O . GLY A 1 73 ? 5.420 -4.143 -26.171 1.00 95.69 73 GLY A O 1
ATOM 569 N N . GLU A 1 74 ? 4.249 -4.115 -24.259 1.00 96.25 74 GLU A N 1
ATOM 570 C CA . GLU A 1 74 ? 4.429 -2.697 -23.932 1.00 96.25 74 GLU A CA 1
ATOM 571 C C . GLU A 1 74 ? 5.744 -2.505 -23.155 1.00 96.25 74 GLU A C 1
ATOM 573 O O . GLU A 1 74 ? 5.750 -2.114 -21.993 1.00 96.25 74 GLU A O 1
ATOM 578 N N . PHE A 1 75 ? 6.877 -2.834 -23.778 1.00 92.19 75 PHE A N 1
ATOM 579 C CA . PHE A 1 75 ? 8.204 -2.670 -23.178 1.00 92.19 75 PHE A CA 1
ATOM 580 C C . PHE A 1 75 ? 9.089 -1.752 -24.020 1.00 92.19 75 PHE A C 1
ATOM 582 O O . PHE A 1 75 ? 8.979 -1.703 -25.244 1.00 92.19 75 PHE A O 1
ATOM 589 N N . ALA A 1 76 ? 10.024 -1.073 -23.358 1.00 92.50 76 ALA A N 1
ATOM 590 C CA . ALA A 1 76 ? 11.144 -0.421 -24.021 1.00 92.50 76 ALA A CA 1
ATOM 591 C C . ALA A 1 76 ? 12.343 -1.374 -24.042 1.00 92.50 76 ALA A C 1
ATOM 593 O O . ALA A 1 76 ? 12.677 -2.002 -23.032 1.00 92.50 76 ALA A O 1
ATOM 594 N N . THR A 1 77 ? 13.013 -1.492 -25.185 1.00 94.19 77 THR A N 1
ATOM 595 C CA . THR A 1 77 ? 14.282 -2.220 -25.245 1.00 94.19 77 THR A CA 1
ATOM 596 C C . THR A 1 77 ? 15.419 -1.365 -24.693 1.00 94.19 77 THR A C 1
ATOM 598 O O . THR A 1 77 ? 15.334 -0.140 -24.596 1.00 94.19 77 THR A O 1
ATOM 601 N N . PHE A 1 78 ? 16.548 -2.001 -24.385 1.00 93.75 78 PHE A N 1
ATOM 602 C CA . PHE A 1 78 ? 17.758 -1.262 -24.027 1.00 93.75 78 PHE A CA 1
ATOM 603 C C . PHE A 1 78 ? 18.239 -0.334 -25.158 1.00 93.75 78 PHE A C 1
ATOM 605 O O . PHE A 1 78 ? 18.831 0.710 -24.889 1.00 93.75 78 PHE A O 1
ATOM 612 N N . GLU A 1 79 ? 17.975 -0.686 -26.420 1.00 95.56 79 GLU A N 1
ATOM 613 C CA . GLU A 1 79 ? 18.283 0.176 -27.563 1.00 95.56 79 GLU A CA 1
ATOM 614 C C . GLU A 1 79 ? 17.391 1.426 -27.581 1.00 95.56 79 GLU A C 1
ATOM 616 O O . GLU A 1 79 ? 17.892 2.528 -27.812 1.00 95.56 79 GLU A O 1
ATOM 621 N N . ASP A 1 80 ? 16.097 1.278 -27.283 1.00 93.94 80 ASP A N 1
ATOM 622 C CA . ASP A 1 80 ? 15.166 2.409 -27.171 1.00 93.94 80 ASP A CA 1
ATOM 623 C C . ASP A 1 80 ? 15.606 3.357 -26.052 1.00 93.94 80 ASP A C 1
ATOM 625 O O . ASP A 1 80 ? 15.762 4.559 -26.273 1.00 93.94 80 ASP A O 1
ATOM 629 N N . PHE A 1 81 ? 15.966 2.798 -24.893 1.00 92.50 81 PHE A N 1
ATOM 630 C CA . PHE A 1 81 ? 16.516 3.566 -23.778 1.00 92.50 81 PHE A CA 1
ATOM 631 C C . PHE A 1 81 ? 17.795 4.338 -24.152 1.00 92.50 81 PHE A C 1
ATOM 633 O O . PHE A 1 81 ? 17.955 5.503 -23.780 1.00 92.50 81 PHE A O 1
ATOM 640 N N . GLN A 1 82 ? 18.723 3.732 -24.903 1.00 93.56 82 GLN A N 1
ATOM 641 C CA . GLN A 1 82 ? 19.933 4.432 -25.358 1.00 93.56 82 GLN A CA 1
ATOM 642 C C . GLN A 1 82 ? 19.606 5.616 -26.276 1.00 93.56 82 GLN A C 1
ATOM 644 O O . GLN A 1 82 ? 20.223 6.677 -26.154 1.00 93.56 82 GLN A O 1
ATOM 649 N N . LYS A 1 83 ? 18.632 5.456 -27.181 1.00 92.81 83 LYS A N 1
ATOM 650 C CA . LYS A 1 83 ? 18.195 6.531 -28.085 1.00 92.81 83 LYS A CA 1
ATOM 651 C C . LYS A 1 83 ? 17.567 7.693 -27.317 1.00 92.81 83 LYS A C 1
ATOM 653 O O . LYS A 1 83 ? 17.861 8.848 -27.623 1.00 92.81 83 LYS A O 1
ATOM 658 N N . GLU A 1 84 ? 16.734 7.399 -26.324 1.00 91.25 84 GLU A N 1
ATOM 659 C CA . GLU A 1 84 ? 16.078 8.413 -25.493 1.00 91.25 84 GLU A CA 1
ATOM 660 C C . GLU A 1 84 ? 17.073 9.140 -24.582 1.00 91.25 84 GLU A C 1
ATOM 662 O O . GLU A 1 84 ? 17.139 10.371 -24.579 1.00 91.25 84 GLU A O 1
ATOM 667 N N . SER A 1 85 ? 17.910 8.392 -23.861 1.00 91.50 85 SER A N 1
ATOM 668 C CA . SER A 1 85 ? 18.878 8.957 -22.911 1.00 91.50 85 SER A CA 1
ATOM 669 C C . SER A 1 85 ? 19.971 9.799 -23.579 1.00 91.50 85 SER A C 1
ATOM 671 O O . SER A 1 85 ? 20.480 10.743 -22.970 1.00 91.50 85 SER A O 1
ATOM 673 N N . ALA A 1 86 ? 20.287 9.557 -24.857 1.00 90.06 86 ALA A N 1
ATOM 674 C CA . ALA A 1 86 ? 21.194 10.407 -25.633 1.00 90.06 86 ALA A CA 1
ATOM 675 C C . ALA A 1 86 ? 20.728 11.876 -25.717 1.00 90.06 86 ALA A C 1
ATOM 677 O O . ALA A 1 86 ? 21.549 12.781 -25.900 1.00 90.06 86 ALA A O 1
ATOM 678 N N . GLN A 1 87 ? 19.426 12.132 -25.557 1.00 87.38 87 GLN A N 1
ATOM 679 C CA . GLN A 1 87 ? 18.864 13.483 -25.551 1.00 87.38 87 GLN A CA 1
ATOM 680 C C . GLN A 1 87 ? 19.101 14.215 -24.224 1.00 87.38 87 GLN A C 1
ATOM 682 O O . GLN A 1 87 ? 19.100 15.441 -24.202 1.00 87.38 87 GLN A O 1
ATOM 687 N N . TRP A 1 88 ? 19.371 13.507 -23.125 1.00 86.62 88 TRP A N 1
ATOM 688 C CA . TRP A 1 88 ? 19.495 14.115 -21.792 1.00 86.62 88 TRP A CA 1
ATOM 689 C C . TRP A 1 88 ? 20.755 14.976 -21.634 1.00 86.62 88 TRP A C 1
ATOM 691 O O . TRP A 1 88 ? 20.784 15.899 -20.824 1.00 86.62 88 TRP A O 1
ATOM 701 N N . ASN A 1 89 ? 21.783 14.720 -22.447 1.00 74.81 89 ASN A N 1
ATOM 702 C CA . ASN A 1 89 ? 22.990 15.549 -22.510 1.00 74.81 89 ASN A CA 1
ATOM 703 C C . ASN A 1 89 ? 22.806 16.816 -23.362 1.00 74.81 89 ASN A C 1
ATOM 705 O O . ASN A 1 89 ? 23.676 17.692 -23.368 1.00 74.81 89 ASN A O 1
ATOM 709 N N . GLN A 1 90 ? 21.702 16.927 -24.105 1.00 76.88 90 GLN A N 1
ATOM 710 C CA . GLN A 1 90 ? 21.405 18.126 -24.872 1.00 76.88 90 GLN A CA 1
ATOM 711 C C . GLN A 1 90 ? 20.823 19.161 -23.916 1.00 76.88 90 GLN A C 1
ATOM 713 O O . GLN A 1 90 ? 19.714 19.026 -23.411 1.00 76.88 90 GLN A O 1
ATOM 718 N N . ARG A 1 91 ? 21.612 20.201 -23.642 1.00 62.81 91 ARG A N 1
ATOM 719 C CA . ARG A 1 91 ? 21.209 21.325 -22.799 1.00 62.81 91 ARG A CA 1
ATOM 720 C C . ARG A 1 91 ? 19.914 21.921 -23.359 1.00 62.81 91 ARG A C 1
ATOM 722 O O . ARG A 1 91 ? 19.937 22.524 -24.433 1.00 62.81 91 ARG A O 1
ATOM 729 N N . THR A 1 92 ? 18.804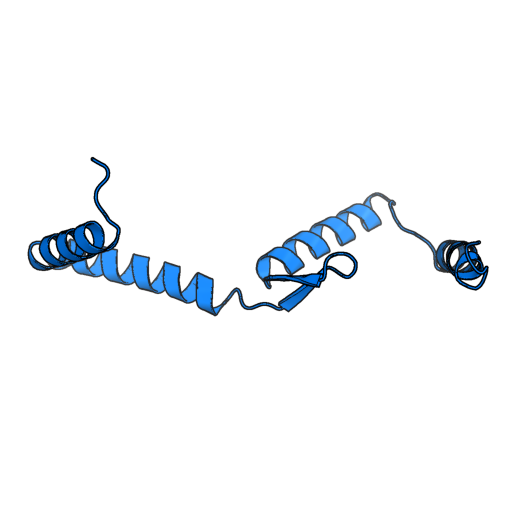 21.753 -22.648 1.00 65.94 92 THR A N 1
ATOM 730 C CA . THR A 1 92 ? 17.554 22.463 -22.929 1.00 65.94 92 THR A CA 1
ATOM 731 C C . THR A 1 92 ? 17.845 23.964 -22.854 1.00 65.94 92 THR A C 1
ATOM 733 O O . THR A 1 92 ? 18.377 24.450 -21.853 1.00 65.94 92 THR A O 1
ATOM 736 N N . LYS A 1 93 ? 17.627 24.668 -23.970 1.00 52.16 93 LYS A N 1
ATOM 737 C CA . LYS A 1 93 ? 17.730 26.130 -24.056 1.00 52.16 93 LYS A CA 1
ATOM 738 C C . LYS A 1 93 ? 16.483 26.789 -23.493 1.00 52.16 93 LYS A C 1
ATOM 740 O O . LYS A 1 93 ? 15.393 26.219 -23.708 1.00 52.16 93 LYS A O 1
#

Secondary structure (DSSP, 8-state):
-PPPHHHHHHHHHHHHHHS-HHHHHHHHHHHHHHHHHHHHS-EEEE-TTT--EEEHHHHHHHHHHHHHHHHTT----HHHHHHHHTTTTS---

Foldseek 3Di:
DDDDPVNVVVVVVVVLVPDDPVVNVVVVVVVVVVVVVVVQFDFDDADPPPRHTGTPVRVVVVVVVVVVCVVVVVDDDPVNVVVVVVCVPPPDD

Radius of gyration: 24.2 Å; chains: 1; bounding box: 46×36×56 Å

Sequence (93 aa):
MLMSTVEMRDKVHQMIDEVDNTLLEAIHAMLETYQKRQEDDSVASYDVVTGTPRSASELTAILEEEVAAVLRGEFATFEDFQKESAQWNQRTK

Organism: NCBI:txid1524460